Protein AF-A0A177BZ58-F1 (afdb_monomer)

Nearest PDB structures (foldseek):
  1hwt-assembly2_G  TM=8.951E-01  e=1.392E-02  Saccharomyces cerevisiae
  1qp9-assembly2_C  TM=8.872E-01  e=2.225E-02  Saccharomyces cerevisiae
  1hwt-assembly2_H  TM=7.858E-01  e=1.946E-02  Saccharomyces ce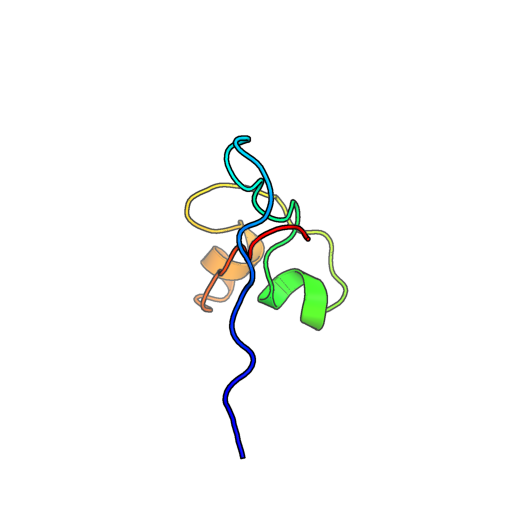revisiae
  1qp9-assembly1_B  TM=7.800E-01  e=1.702E-02  Saccharomyces cerevisiae
  1aw6-assembly1_A  TM=8.360E-01  e=2.721E-02  Saccharomyces cerevisiae

Sequence (53 aa):
MADKAVRLSDGKAAKLRASCDACNESKVRCSQTKPSCTRCQKQRIICVYGLSR

Mean predicted aligned error: 8.2 Å

Organism: NCBI:txid1460663

Foldseek 3Di:
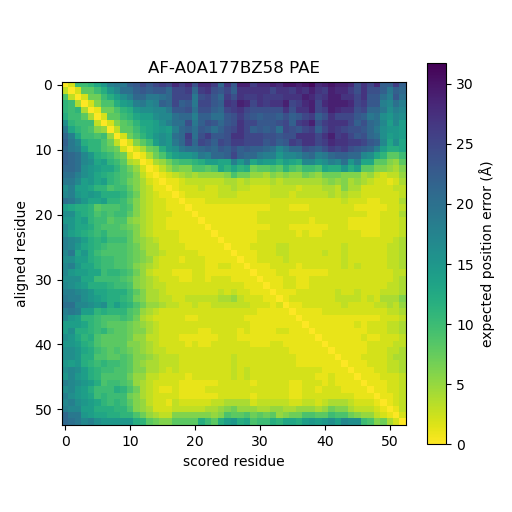DDDPDDDPDDDDPFDWDQAWPVCVVVVHDFCSDPPATPVCVVVVHDTHTHTDD

pLDDT: mean 84.0, std 17.86, range [41.56, 97.69]

Solvent-accessible surface area (backbone atoms only — not comparable to full-atom values): 3510 Å² total; per-residue (Å²): 134,89,82,84,80,81,80,87,77,68,104,56,84,79,47,63,36,74,49,29,52,57,28,55,75,67,72,46,89,51,73,60,42,78,87,47,25,63,65,31,60,74,68,71,47,80,52,45,62,50,75,49,129

InterPro domains:
  IPR001138 Zn(2)Cys(6) fungal-type DNA-binding domain [PF00172] (19-49)
  IPR001138 Zn(2)Cys(6) fungal-type DNA-binding domain [PS50048] (19-49)
  IPR001138 Zn(2)Cys(6) fungal-type DNA-binding domain [cd00067] (15-49)
  IPR036864 Zn(2)-C6 fungal-type DNA-binding domain superfamily [G3DSA:4.10.240.10] (11-49)
  IPR036864 Zn(2)-C6 fungal-type DNA-binding domain superfamily [SSF57701] (10-51)

Radius of gyration: 13.11 Å; Cα contacts (8 Å, |Δi|>4): 62; chains: 1; bounding box: 30×17×34 Å

Secondary structure (DSSP, 8-state):
---------SSS-PPBPSS-HHHHHTT------SSS-HHHHHHT-----PBP-

Structure (mmCIF, N/CA/C/O backbone):
data_AF-A0A177BZ58-F1
#
_entry.id   AF-A0A177BZ58-F1
#
loop_
_atom_site.group_PDB
_atom_site.id
_atom_site.type_symbol
_atom_site.label_atom_id
_atom_site.label_alt_id
_atom_site.label_comp_id
_atom_site.label_asym_id
_atom_site.label_entity_id
_atom_site.label_seq_id
_atom_site.pdbx_PDB_ins_code
_atom_site.Cartn_x
_atom_site.Cartn_y
_atom_site.Cartn_z
_atom_site.occupancy
_atom_site.B_iso_or_equiv
_atom_site.auth_seq_id
_atom_site.auth_comp_id
_atom_site.auth_asym_id
_atom_site.auth_atom_id
_atom_site.pdbx_PDB_model_num
ATOM 1 N N . MET A 1 1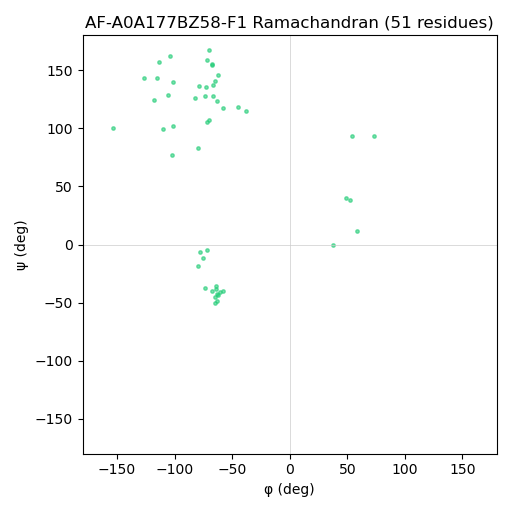 ? -14.936 -2.588 -24.240 1.00 41.56 1 MET A N 1
ATOM 2 C CA . MET A 1 1 ? -14.546 -2.753 -22.826 1.00 41.56 1 MET A CA 1
ATOM 3 C C . MET A 1 1 ? -13.260 -3.568 -22.808 1.00 41.56 1 MET A C 1
ATOM 5 O O . MET A 1 1 ? -13.230 -4.592 -23.464 1.00 41.56 1 MET A O 1
ATOM 9 N N . ALA A 1 2 ? -12.233 -3.052 -22.127 1.00 48.88 2 ALA A N 1
ATOM 10 C CA . ALA A 1 2 ? -11.015 -3.728 -21.657 1.00 48.88 2 ALA A CA 1
ATOM 11 C C . ALA A 1 2 ? -10.131 -4.511 -22.657 1.00 48.88 2 ALA A C 1
ATOM 13 O O . ALA A 1 2 ? -10.263 -5.717 -22.782 1.00 48.88 2 ALA A O 1
ATOM 14 N N . ASP A 1 3 ? -9.113 -3.845 -23.211 1.00 47.34 3 ASP A N 1
ATOM 15 C CA . ASP A 1 3 ? -7.747 -4.394 -23.211 1.00 47.34 3 ASP A CA 1
ATOM 16 C C . ASP A 1 3 ? -6.745 -3.233 -23.284 1.00 47.34 3 ASP A C 1
ATOM 18 O O . ASP A 1 3 ? -6.560 -2.603 -24.324 1.00 47.34 3 ASP A O 1
ATOM 22 N N . LYS A 1 4 ? -6.157 -2.858 -22.143 1.00 49.62 4 LYS A N 1
ATOM 23 C CA . LYS A 1 4 ? -5.051 -1.895 -22.126 1.00 49.62 4 LYS A CA 1
ATOM 24 C C . LYS A 1 4 ? -3.759 -2.673 -21.933 1.00 49.62 4 LYS A C 1
ATOM 26 O O . LYS A 1 4 ? -3.205 -2.694 -20.833 1.00 49.62 4 LYS A O 1
ATOM 31 N N . ALA A 1 5 ? -3.310 -3.292 -23.022 1.00 46.72 5 ALA A N 1
ATOM 32 C CA . ALA A 1 5 ? -1.994 -3.886 -23.186 1.00 46.72 5 ALA A CA 1
ATOM 33 C C . ALA A 1 5 ? -0.900 -3.038 -22.505 1.00 46.72 5 ALA A C 1
ATOM 35 O O . ALA A 1 5 ? -0.624 -1.888 -22.869 1.00 46.72 5 ALA A O 1
ATOM 36 N N . VAL A 1 6 ? -0.280 -3.607 -21.471 1.00 56.47 6 VAL A N 1
ATOM 37 C CA . VAL A 1 6 ? 0.922 -3.061 -20.839 1.00 56.47 6 VAL A CA 1
ATOM 38 C C . VAL A 1 6 ? 2.088 -3.270 -21.805 1.00 56.47 6 VAL A C 1
ATOM 40 O O . VAL A 1 6 ? 2.581 -4.378 -21.983 1.00 56.47 6 VAL A O 1
ATOM 43 N N . ARG A 1 7 ? 2.530 -2.187 -22.453 1.00 60.50 7 ARG A N 1
ATOM 44 C CA . ARG A 1 7 ? 3.824 -2.144 -23.141 1.00 60.50 7 ARG A CA 1
ATOM 45 C C . ARG A 1 7 ? 4.933 -2.142 -22.081 1.00 60.50 7 ARG A C 1
ATOM 47 O O . ARG A 1 7 ? 5.100 -1.146 -21.381 1.00 60.50 7 ARG A O 1
ATOM 54 N N . LEU A 1 8 ? 5.639 -3.264 -21.932 1.00 60.56 8 LEU A N 1
ATOM 55 C CA . LEU A 1 8 ? 6.857 -3.399 -21.122 1.00 60.56 8 LEU A CA 1
ATOM 56 C C . LEU A 1 8 ? 8.033 -2.846 -21.934 1.00 60.56 8 LEU A C 1
ATOM 58 O O . LEU A 1 8 ? 8.712 -3.584 -22.643 1.00 60.56 8 LEU A O 1
ATOM 62 N N . SER A 1 9 ? 8.209 -1.527 -21.902 1.00 59.72 9 SER A N 1
ATOM 63 C CA . SER A 1 9 ? 9.309 -0.867 -22.603 1.00 59.72 9 SER A CA 1
ATOM 64 C C . SER A 1 9 ? 10.597 -0.924 -21.782 1.00 59.72 9 SER A C 1
ATOM 66 O O . SER A 1 9 ? 10.631 -0.446 -20.652 1.00 59.72 9 SER A O 1
ATOM 68 N N . ASP A 1 10 ? 11.638 -1.436 -22.440 1.00 51.97 10 ASP A N 1
ATOM 69 C CA . ASP A 1 10 ? 13.068 -1.243 -22.178 1.00 51.97 10 ASP A CA 1
ATOM 70 C C . ASP A 1 10 ? 13.661 -1.957 -20.955 1.00 51.97 10 ASP A C 1
ATOM 72 O O . ASP A 1 10 ? 13.628 -1.412 -19.861 1.00 51.97 10 ASP A O 1
ATOM 76 N N . GLY A 1 11 ? 14.205 -3.168 -21.181 1.00 57.44 11 GLY A N 1
ATOM 77 C CA . GLY A 1 11 ? 15.409 -3.817 -20.599 1.00 57.44 11 GLY A CA 1
ATOM 78 C C . GLY A 1 11 ? 15.824 -3.654 -19.124 1.00 57.44 11 GLY A C 1
ATOM 79 O O . GLY A 1 11 ? 16.828 -4.225 -18.705 1.00 57.44 11 GLY A O 1
ATOM 80 N N . LYS A 1 12 ? 15.091 -2.903 -18.314 1.00 60.56 12 LYS A N 1
ATOM 81 C CA . LYS A 1 12 ? 15.337 -2.557 -16.920 1.00 60.56 12 LYS A CA 1
ATOM 82 C C . LYS A 1 12 ? 14.176 -3.124 -16.128 1.00 60.56 12 LYS A C 1
ATOM 84 O O . LYS A 1 12 ? 13.020 -2.831 -16.421 1.00 60.56 12 LYS A O 1
ATOM 89 N N . ALA A 1 13 ? 14.490 -3.946 -15.129 1.00 70.75 13 ALA A N 1
ATOM 90 C CA . ALA A 1 13 ? 13.500 -4.553 -14.249 1.00 70.75 13 ALA A CA 1
ATOM 91 C C . ALA A 1 13 ? 12.471 -3.501 -13.804 1.00 70.75 13 ALA A C 1
ATOM 93 O O . ALA A 1 13 ? 12.831 -2.487 -13.196 1.00 70.75 13 ALA A O 1
ATOM 94 N N . ALA A 1 14 ? 11.205 -3.725 -14.161 1.00 76.25 14 ALA A N 1
ATOM 95 C CA . ALA A 1 14 ? 10.135 -2.784 -13.883 1.00 76.25 14 ALA A CA 1
ATOM 96 C C . ALA A 1 14 ? 10.060 -2.551 -12.368 1.00 76.25 14 ALA A C 1
ATOM 98 O O . ALA A 1 14 ? 9.853 -3.477 -11.581 1.00 76.25 14 ALA A O 1
ATOM 99 N N . LYS A 1 15 ? 10.293 -1.306 -11.946 1.00 84.88 15 LYS A N 1
ATOM 100 C CA . LYS A 1 15 ? 10.321 -0.957 -10.525 1.00 84.88 15 LYS A CA 1
ATOM 101 C C . LYS A 1 15 ? 8.897 -0.979 -9.986 1.00 84.88 15 LYS A C 1
ATOM 103 O O . LYS A 1 15 ? 7.989 -0.425 -10.597 1.00 84.88 15 LYS A O 1
ATOM 108 N N . LEU A 1 16 ? 8.695 -1.577 -8.816 1.00 89.44 16 LEU A N 1
ATOM 109 C CA . LEU A 1 16 ? 7.419 -1.483 -8.105 1.00 89.44 16 LEU A CA 1
ATOM 110 C C . LEU A 1 16 ? 7.184 -0.053 -7.608 1.00 89.44 16 LEU A C 1
ATOM 112 O O . LEU A 1 16 ? 8.133 0.708 -7.393 1.00 89.44 16 LEU A O 1
ATOM 116 N N . ARG A 1 17 ? 5.919 0.312 -7.410 1.00 91.12 17 ARG A N 1
ATOM 117 C CA . ARG A 1 17 ? 5.531 1.539 -6.707 1.00 91.12 17 ARG A CA 1
ATOM 118 C C . ARG A 1 17 ? 6.017 1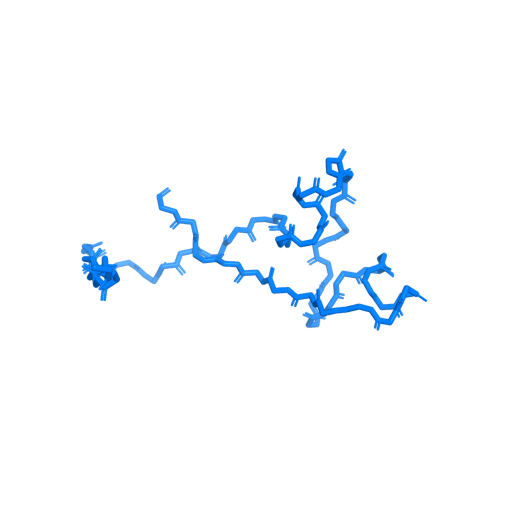.488 -5.267 1.00 91.12 17 ARG A C 1
ATOM 120 O O . ARG A 1 17 ? 6.020 0.434 -4.636 1.00 91.12 17 ARG A O 1
ATOM 127 N N . ALA A 1 18 ? 6.391 2.652 -4.742 1.00 92.50 18 ALA A N 1
ATOM 128 C CA . ALA A 1 18 ? 6.776 2.795 -3.341 1.00 92.50 18 ALA A CA 1
ATOM 129 C C . ALA A 1 18 ? 5.574 2.585 -2.399 1.00 92.50 18 ALA A C 1
ATOM 131 O O . ALA A 1 18 ? 5.687 1.929 -1.367 1.00 92.50 18 ALA A O 1
ATOM 132 N N . SER A 1 19 ? 4.400 3.098 -2.775 1.00 95.56 19 SER A N 1
ATOM 133 C CA . SER A 1 19 ? 3.156 2.946 -2.013 1.00 95.56 19 SER A CA 1
ATOM 134 C C . SER A 1 19 ? 2.271 1.862 -2.622 1.00 95.56 19 SER A C 1
ATOM 136 O O . SER A 1 19 ? 2.149 1.785 -3.843 1.00 95.56 19 SER A O 1
ATOM 138 N N . CYS A 1 20 ? 1.635 1.045 -1.777 1.00 96.56 20 CYS A N 1
ATOM 139 C CA . CYS A 1 20 ? 0.646 0.073 -2.236 1.00 96.56 20 CYS A CA 1
ATOM 140 C C . CYS A 1 20 ? -0.656 0.761 -2.670 1.00 96.56 20 CYS A C 1
ATOM 142 O O . CYS A 1 20 ? -0.956 1.873 -2.220 1.00 96.56 20 CYS A O 1
ATOM 144 N N . ASP A 1 21 ? -1.449 0.083 -3.499 1.00 95.62 21 ASP A N 1
ATOM 145 C CA . ASP A 1 21 ? -2.675 0.632 -4.083 1.00 95.62 21 ASP A CA 1
ATOM 146 C C . ASP A 1 21 ? -3.695 1.021 -2.997 1.00 95.62 21 ASP A C 1
ATOM 148 O O . ASP A 1 21 ? -4.242 2.118 -3.039 1.00 95.62 21 ASP A O 1
ATOM 152 N N . ALA A 1 22 ? -3.848 0.209 -1.943 1.00 96.50 22 ALA A N 1
ATOM 153 C CA . ALA A 1 22 ? -4.751 0.508 -0.826 1.00 96.50 22 ALA A CA 1
ATOM 154 C C . ALA A 1 22 ? -4.345 1.762 -0.028 1.00 96.50 22 ALA A C 1
ATOM 156 O O . ALA A 1 22 ? -5.199 2.527 0.421 1.00 96.50 22 ALA A O 1
ATOM 157 N N . CYS A 1 23 ? -3.044 1.992 0.182 1.00 97.06 23 CYS A N 1
ATOM 158 C CA . CYS A 1 23 ? -2.569 3.214 0.838 1.00 97.06 23 CYS A CA 1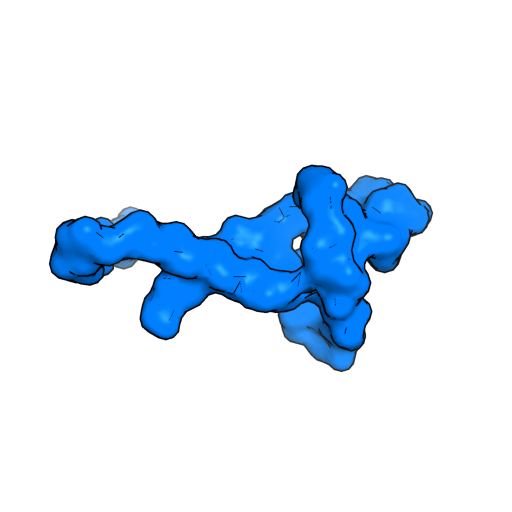
ATOM 159 C C . CYS A 1 23 ? -2.684 4.429 -0.086 1.00 97.06 23 CYS A C 1
ATOM 161 O O . CYS A 1 23 ? -3.040 5.507 0.386 1.00 97.06 23 CYS A O 1
ATOM 163 N N . ASN A 1 24 ? -2.414 4.244 -1.380 1.00 95.75 24 ASN A N 1
ATOM 164 C CA . ASN A 1 24 ? -2.544 5.286 -2.390 1.00 95.75 24 ASN A CA 1
ATOM 165 C C . ASN A 1 24 ? -4.000 5.761 -2.529 1.00 95.75 24 ASN A C 1
ATOM 167 O O . ASN A 1 24 ? -4.258 6.959 -2.463 1.00 95.75 24 ASN A O 1
ATOM 171 N N . GLU A 1 25 ? -4.951 4.831 -2.641 1.00 95.44 25 GLU A N 1
ATOM 172 C CA . GLU A 1 25 ? -6.389 5.122 -2.716 1.00 95.44 25 GLU A CA 1
ATOM 173 C C . GLU A 1 25 ? -6.900 5.802 -1.441 1.00 95.44 25 GLU A C 1
ATOM 175 O O . GLU A 1 25 ? -7.594 6.814 -1.501 1.00 95.44 25 GLU A O 1
ATOM 180 N N . SER A 1 26 ? -6.472 5.307 -0.276 1.00 95.62 26 SER A N 1
ATOM 181 C CA . SER A 1 26 ? -6.798 5.921 1.016 1.00 95.62 26 SER A CA 1
ATOM 182 C C . SER A 1 26 ? -6.065 7.250 1.270 1.00 95.62 26 SER A C 1
ATOM 184 O O . SER A 1 26 ? -6.302 7.866 2.305 1.00 95.62 26 SER A O 1
ATOM 186 N N . LYS A 1 27 ? -5.156 7.681 0.380 1.00 95.62 27 LYS A N 1
ATOM 187 C CA . LYS A 1 27 ? -4.311 8.883 0.524 1.00 95.62 27 LYS A CA 1
ATOM 188 C C . LYS A 1 27 ? -3.538 8.940 1.850 1.00 95.62 27 LYS A C 1
ATOM 190 O O . LYS A 1 27 ? -3.367 10.002 2.444 1.00 95.62 27 LYS A O 1
ATOM 195 N N . VAL A 1 28 ? -3.050 7.791 2.315 1.00 96.00 28 VAL A N 1
ATOM 196 C CA . VAL A 1 28 ? -2.247 7.671 3.544 1.00 96.00 28 VAL A CA 1
ATOM 197 C C . VAL A 1 28 ? -0.817 7.243 3.235 1.00 96.00 28 VAL A C 1
ATOM 199 O O . VAL A 1 28 ? -0.540 6.588 2.228 1.00 96.00 28 VAL A O 1
ATOM 202 N N . ARG A 1 29 ? 0.112 7.547 4.147 1.00 96.12 29 ARG A N 1
ATOM 203 C CA . ARG A 1 29 ? 1.504 7.097 4.034 1.00 96.12 29 ARG A CA 1
ATOM 204 C C . ARG A 1 29 ? 1.584 5.567 4.098 1.00 96.12 29 ARG A C 1
ATOM 206 O O . ARG A 1 29 ? 1.156 4.952 5.074 1.00 96.12 29 ARG A O 1
ATOM 213 N N . CYS A 1 30 ? 2.177 4.953 3.075 1.00 97.31 30 CYS A N 1
ATOM 214 C CA . CYS A 1 30 ? 2.513 3.530 3.080 1.00 97.31 30 CYS A CA 1
ATOM 215 C C . CYS A 1 30 ? 3.794 3.294 3.895 1.00 97.31 30 CYS A C 1
ATOM 217 O O . CYS A 1 30 ? 4.770 4.024 3.724 1.00 97.31 30 CYS A O 1
ATOM 219 N N . SER A 1 31 ? 3.820 2.257 4.742 1.00 97.19 31 SER A N 1
ATOM 220 C CA . SER A 1 31 ? 5.041 1.857 5.464 1.00 97.19 31 SER A CA 1
ATOM 221 C C . SER A 1 31 ? 6.058 1.133 4.577 1.00 97.19 31 SER A C 1
ATOM 223 O O . SER A 1 31 ? 7.185 0.922 5.003 1.00 97.19 31 SER A O 1
ATOM 225 N N . GLN A 1 32 ? 5.657 0.742 3.362 1.00 95.62 32 GLN A N 1
ATOM 226 C CA . GLN A 1 32 ? 6.484 0.060 2.357 1.00 95.62 32 GLN A CA 1
ATOM 227 C C . GLN A 1 32 ? 7.093 -1.274 2.825 1.00 95.62 32 GLN A C 1
ATOM 229 O O . GLN A 1 32 ? 7.942 -1.845 2.141 1.00 95.62 32 GLN A O 1
ATOM 234 N N . THR A 1 33 ? 6.645 -1.805 3.970 1.00 95.12 33 THR A N 1
ATOM 235 C CA . THR A 1 33 ? 7.043 -3.133 4.438 1.00 95.12 33 THR A CA 1
ATOM 236 C C . THR A 1 33 ? 6.512 -4.187 3.468 1.00 95.12 33 THR A C 1
ATOM 238 O O . THR A 1 33 ? 5.404 -4.063 2.932 1.00 95.12 33 THR A O 1
ATOM 241 N N . LYS A 1 34 ? 7.322 -5.213 3.209 1.00 91.50 34 LYS A N 1
ATOM 242 C CA . LYS A 1 34 ? 7.005 -6.314 2.292 1.00 91.50 34 LYS A CA 1
ATOM 243 C C . LYS A 1 34 ? 6.913 -7.618 3.092 1.00 91.50 34 LYS A C 1
ATOM 245 O O . LYS A 1 34 ? 7.681 -7.766 4.040 1.00 91.50 34 LYS A O 1
ATOM 250 N N . PRO A 1 35 ? 5.990 -8.539 2.753 1.00 92.25 35 PRO A N 1
ATOM 251 C CA . PRO A 1 35 ? 5.116 -8.545 1.568 1.00 92.25 35 PRO A CA 1
ATOM 252 C C . PRO A 1 35 ? 3.875 -7.637 1.671 1.00 92.25 35 PRO A C 1
ATOM 254 O O . PRO A 1 35 ? 3.318 -7.263 0.645 1.00 92.25 35 PRO A O 1
ATOM 257 N N . SER A 1 36 ? 3.471 -7.227 2.878 1.00 96.50 36 SER A N 1
ATOM 258 C CA . SER A 1 36 ? 2.350 -6.305 3.110 1.00 96.50 36 SER A CA 1
ATOM 259 C C . SER A 1 36 ? 2.778 -5.122 3.974 1.00 96.50 36 SER A C 1
ATOM 261 O O . SER A 1 36 ? 3.549 -5.278 4.927 1.00 96.50 36 SER A O 1
ATOM 263 N N . CYS A 1 37 ? 2.233 -3.937 3.686 1.00 97.38 37 CYS A N 1
ATOM 264 C CA . CYS A 1 37 ? 2.450 -2.771 4.530 1.00 97.38 37 CYS A CA 1
ATOM 265 C C . CYS A 1 37 ? 1.767 -2.957 5.901 1.00 97.38 37 CYS A C 1
ATOM 267 O O . CYS A 1 37 ? 0.772 -3.679 6.027 1.00 97.38 37 CYS A O 1
ATOM 269 N N . THR A 1 38 ? 2.268 -2.277 6.929 1.00 97.69 38 THR A N 1
ATOM 270 C CA . THR A 1 38 ? 1.802 -2.388 8.320 1.00 97.69 38 THR A CA 1
ATOM 271 C C . THR A 1 38 ? 0.319 -2.051 8.454 1.00 97.69 38 THR A C 1
ATOM 273 O O . THR A 1 38 ? -0.405 -2.725 9.181 1.00 97.69 38 THR A O 1
ATOM 276 N N . ARG A 1 39 ? -0.166 -1.031 7.729 1.00 97.19 39 ARG A N 1
ATOM 277 C CA . ARG A 1 39 ? -1.591 -0.670 7.730 1.00 97.19 39 ARG A CA 1
ATOM 278 C C . ARG A 1 39 ? -2.439 -1.787 7.135 1.00 97.19 39 ARG A C 1
ATOM 280 O O . ARG A 1 39 ? -3.421 -2.181 7.753 1.00 97.19 39 ARG A O 1
ATOM 287 N N . CYS A 1 40 ? -2.069 -2.283 5.955 1.00 97.62 40 CYS A N 1
ATOM 288 C CA . CYS A 1 40 ? -2.851 -3.315 5.280 1.00 97.62 40 CYS A CA 1
ATOM 289 C C . CYS A 1 40 ? -2.872 -4.616 6.087 1.00 97.62 40 CYS A C 1
ATOM 291 O O . CYS A 1 40 ? -3.919 -5.245 6.185 1.00 97.62 40 CYS A O 1
ATOM 293 N N . GLN A 1 41 ? -1.764 -4.954 6.756 1.00 97.31 41 GLN A N 1
ATOM 294 C CA . GLN A 1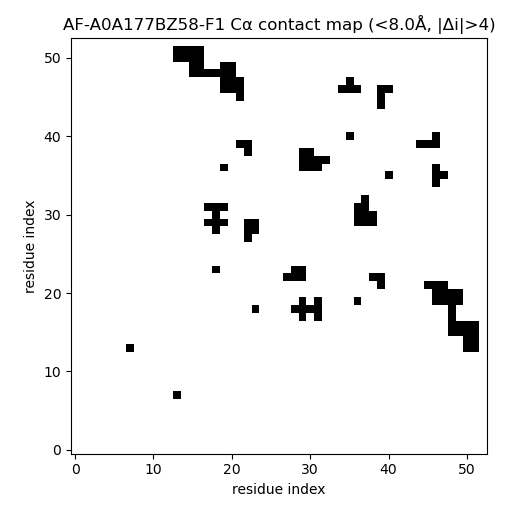 41 ? -1.701 -6.106 7.654 1.00 97.31 41 GLN A CA 1
ATOM 295 C C . GLN A 1 41 ? -2.622 -5.943 8.873 1.00 97.31 41 GLN A C 1
ATOM 297 O O . GLN A 1 41 ? -3.370 -6.863 9.191 1.00 97.31 41 GLN A O 1
ATOM 302 N N . LYS A 1 42 ? -2.627 -4.768 9.520 1.00 97.19 42 LYS A N 1
ATOM 303 C CA . LYS A 1 42 ? -3.521 -4.477 10.659 1.00 97.19 42 LYS A CA 1
ATOM 304 C C . LYS A 1 42 ? -4.998 -4.506 10.268 1.00 97.19 42 LYS A C 1
ATOM 306 O O . LYS A 1 42 ? -5.806 -5.085 10.981 1.00 97.19 42 LYS A O 1
ATOM 311 N N . GLN A 1 43 ? -5.324 -3.920 9.118 1.00 96.25 43 GLN A N 1
ATOM 312 C CA . GLN A 1 43 ? -6.689 -3.873 8.588 1.00 96.25 43 GLN A CA 1
ATOM 313 C C . GLN A 1 43 ? -7.122 -5.192 7.931 1.00 96.25 43 GLN A C 1
ATOM 315 O O . GLN A 1 43 ? -8.274 -5.314 7.532 1.00 96.25 43 GLN A O 1
ATOM 320 N N . ARG A 1 44 ? -6.205 -6.162 7.790 1.00 96.06 44 ARG A N 1
ATOM 321 C CA . ARG A 1 44 ? -6.401 -7.418 7.049 1.00 96.06 44 ARG A CA 1
ATOM 322 C C . ARG A 1 44 ? -6.985 -7.209 5.644 1.00 96.06 44 ARG A C 1
ATOM 324 O O . ARG A 1 44 ? -7.825 -7.981 5.195 1.00 96.06 44 ARG A O 1
ATOM 331 N N . ILE A 1 45 ? -6.526 -6.167 4.953 1.00 95.62 45 ILE A N 1
ATOM 332 C CA . ILE A 1 45 ? -6.912 -5.868 3.567 1.00 95.62 45 ILE A CA 1
ATOM 333 C C . ILE A 1 45 ? -5.797 -6.250 2.594 1.00 95.62 45 ILE A C 1
ATOM 335 O O . ILE A 1 45 ? -4.631 -6.389 2.970 1.00 95.62 45 ILE A O 1
ATOM 339 N N . ILE A 1 46 ? -6.159 -6.3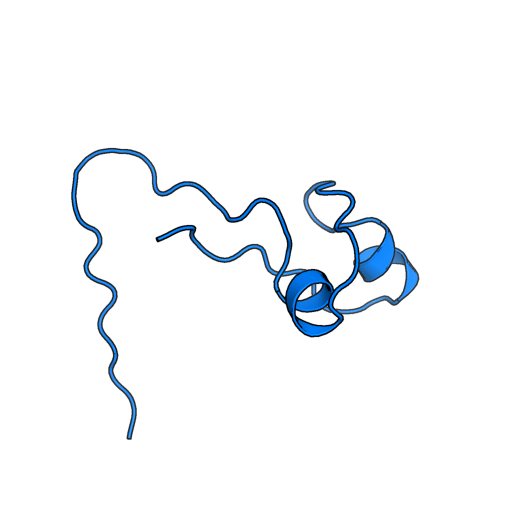75 1.320 1.00 96.12 46 ILE A N 1
ATOM 340 C CA . ILE A 1 46 ? -5.230 -6.736 0.250 1.00 96.12 46 ILE A CA 1
ATOM 341 C C . ILE A 1 46 ? -4.206 -5.608 0.044 1.00 96.12 46 IL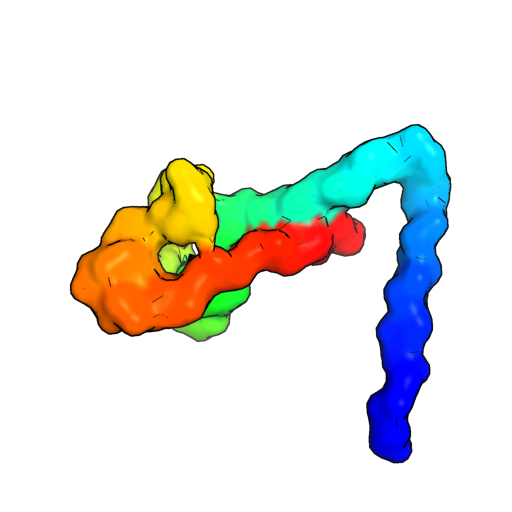E A C 1
ATOM 343 O O . ILE A 1 46 ? -4.561 -4.446 -0.157 1.00 96.12 46 ILE A O 1
ATOM 347 N N . CYS A 1 47 ? -2.919 -5.961 0.071 1.00 96.69 47 CYS A N 1
ATOM 348 C CA . CYS A 1 47 ? -1.810 -5.039 -0.150 1.00 96.69 47 CYS A CA 1
ATOM 349 C C . CYS A 1 47 ? -1.127 -5.337 -1.489 1.00 96.69 47 CYS A C 1
ATOM 351 O O . CYS A 1 47 ? -0.285 -6.228 -1.567 1.00 96.69 47 CYS A O 1
ATOM 353 N N . VAL A 1 48 ? -1.459 -4.574 -2.531 1.00 96.25 48 VAL A N 1
ATOM 354 C CA . VAL A 1 48 ? -0.849 -4.721 -3.863 1.00 96.25 48 VAL A CA 1
ATOM 355 C C . VAL A 1 48 ? 0.126 -3.581 -4.123 1.00 96.25 48 VAL A C 1
ATOM 357 O O . VAL A 1 48 ? -0.219 -2.413 -3.961 1.00 96.25 48 VAL A O 1
ATOM 360 N N . TYR A 1 49 ? 1.352 -3.911 -4.521 1.00 95.06 49 TYR A N 1
ATOM 361 C CA . TYR A 1 49 ? 2.311 -2.944 -5.050 1.00 95.06 49 TYR A CA 1
ATOM 362 C C . TYR A 1 49 ? 2.320 -3.073 -6.575 1.00 95.06 49 TYR A C 1
ATOM 364 O O . TYR A 1 49 ? 2.901 -4.013 -7.111 1.00 95.06 49 TYR A O 1
ATOM 372 N N . GLY A 1 50 ? 1.653 -2.155 -7.275 1.00 89.94 50 GLY A N 1
ATOM 373 C CA . GLY A 1 50 ? 1.665 -2.119 -8.739 1.00 89.94 50 GLY A CA 1
ATOM 374 C C . GLY A 1 50 ? 3.021 -1.697 -9.319 1.00 89.94 50 GLY A C 1
ATOM 375 O O . GLY A 1 50 ? 3.884 -1.176 -8.612 1.00 89.94 50 GLY A O 1
ATOM 376 N N . LEU A 1 51 ? 3.203 -1.880 -10.629 1.00 88.69 51 LEU A N 1
ATOM 377 C CA . LEU A 1 51 ? 4.373 -1.367 -11.346 1.00 88.69 51 LEU A CA 1
ATOM 378 C C . LEU A 1 51 ? 4.362 0.168 -11.384 1.00 88.69 51 LEU A C 1
ATOM 380 O O . LEU A 1 51 ? 3.330 0.802 -11.643 1.00 88.69 51 LEU A O 1
ATOM 384 N N . SER A 1 52 ? 5.527 0.762 -11.147 1.00 79.19 52 SER A N 1
ATOM 385 C CA . SER A 1 52 ? 5.796 2.161 -11.467 1.00 79.19 52 SER A CA 1
ATOM 386 C C . SER A 1 52 ? 5.954 2.272 -12.980 1.00 79.19 52 SER A C 1
ATOM 388 O O . SER A 1 52 ? 6.701 1.497 -13.576 1.00 79.19 52 SER A O 1
ATOM 390 N N . ARG A 1 53 ? 5.202 3.189 -13.587 1.00 70.12 53 ARG A N 1
ATOM 391 C CA . ARG A 1 53 ? 5.318 3.548 -15.003 1.00 70.12 53 ARG A CA 1
ATOM 392 C C . ARG A 1 53 ? 6.207 4.769 -15.145 1.00 70.12 53 ARG A C 1
ATOM 3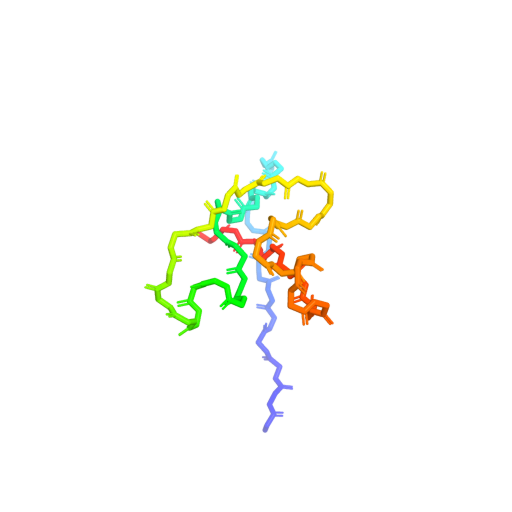94 O O . ARG A 1 53 ? 6.237 5.553 -14.169 1.00 70.12 53 ARG A O 1
#